Protein AF-G7VHJ6-F1 (afdb_monomer)

Radius of gyration: 18.66 Å; Cα contacts (8 Å, |Δi|>4): 181; chains: 1; bounding box: 40×36×51 Å

Structure (mmCIF, N/CA/C/O backbone):
data_AF-G7VHJ6-F1
#
_entry.id   AF-G7VHJ6-F1
#
loop_
_atom_site.group_PDB
_atom_site.id
_atom_site.type_symbol
_atom_site.label_atom_id
_atom_site.label_alt_id
_atom_site.label_comp_id
_atom_site.label_asym_id
_atom_site.label_entit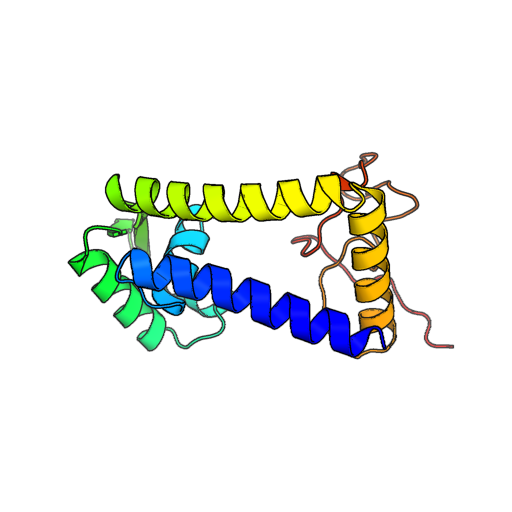y_id
_atom_site.label_seq_id
_atom_site.pdbx_PDB_ins_code
_atom_site.Cartn_x
_atom_site.Cartn_y
_atom_site.Cartn_z
_atom_site.occupancy
_atom_site.B_iso_or_equiv
_atom_site.auth_seq_id
_atom_site.auth_comp_id
_atom_site.auth_asym_id
_atom_site.auth_atom_id
_atom_site.pdbx_PDB_model_num
ATOM 1 N N . MET A 1 1 ? -2.378 -10.558 -23.821 1.00 88.81 1 MET A N 1
ATOM 2 C CA . MET A 1 1 ? -1.707 -9.233 -23.822 1.00 88.81 1 MET A CA 1
ATOM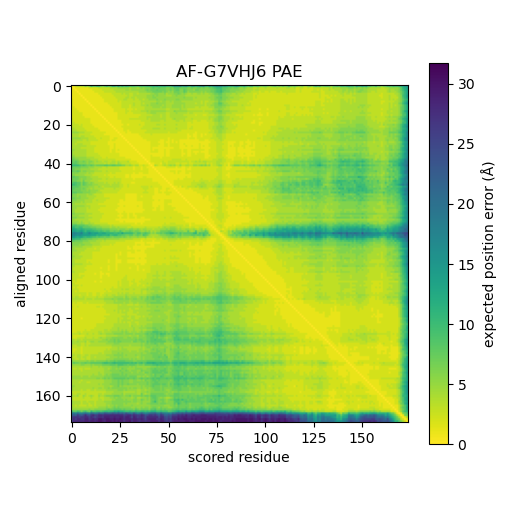 3 C C . MET A 1 1 ? -1.227 -8.910 -22.407 1.00 88.81 1 MET A C 1
ATOM 5 O O . MET A 1 1 ? -1.643 -9.590 -21.477 1.00 88.81 1 MET A O 1
ATOM 9 N N . ILE A 1 2 ? -0.365 -7.903 -22.202 1.00 94.31 2 ILE A N 1
ATOM 10 C CA . ILE A 1 2 ? 0.104 -7.552 -20.841 1.00 94.31 2 ILE A CA 1
ATOM 11 C C . ILE A 1 2 ? -1.032 -7.049 -19.931 1.00 94.31 2 ILE A C 1
ATOM 13 O O . ILE A 1 2 ? -1.004 -7.281 -18.727 1.00 94.31 2 ILE A O 1
ATOM 17 N N . SER A 1 3 ? -2.071 -6.440 -20.512 1.00 95.06 3 SER A N 1
ATOM 18 C CA . SER A 1 3 ? -3.288 -6.001 -19.817 1.00 95.06 3 SER A CA 1
ATOM 19 C C . SER A 1 3 ? -4.007 -7.134 -19.078 1.00 95.06 3 SER A C 1
ATOM 21 O O . SER A 1 3 ? -4.450 -6.931 -17.952 1.00 95.06 3 SER A O 1
ATOM 23 N N . ASP A 1 4 ? -4.073 -8.332 -19.665 1.00 97.31 4 ASP A N 1
ATOM 24 C CA . ASP A 1 4 ? -4.784 -9.479 -19.077 1.00 97.31 4 ASP A CA 1
ATOM 25 C C . ASP A 1 4 ? -4.047 -10.007 -17.838 1.00 97.31 4 ASP A C 1
ATOM 27 O O . ASP A 1 4 ? -4.657 -10.354 -16.827 1.00 97.31 4 ASP A O 1
ATOM 31 N N . ALA A 1 5 ? -2.710 -10.013 -17.894 1.00 96.00 5 ALA A N 1
ATOM 32 C CA . ALA A 1 5 ? -1.869 -10.374 -16.759 1.00 96.00 5 ALA A CA 1
ATOM 33 C C . ALA A 1 5 ? -2.001 -9.354 -15.617 1.00 96.00 5 ALA A C 1
ATOM 35 O O . ALA A 1 5 ? -2.105 -9.752 -14.457 1.00 96.00 5 ALA A O 1
ATOM 36 N N . LEU A 1 6 ? -2.047 -8.054 -15.933 1.00 96.06 6 LEU A N 1
ATOM 37 C CA . LEU A 1 6 ? -2.252 -6.995 -14.940 1.00 96.06 6 LEU A CA 1
ATOM 38 C C . LEU A 1 6 ? -3.632 -7.085 -14.277 1.00 96.06 6 LEU A C 1
ATOM 40 O O . LEU A 1 6 ? -3.709 -7.013 -13.051 1.00 96.06 6 LEU A O 1
ATOM 44 N N . ASP A 1 7 ? -4.706 -7.292 -15.049 1.00 96.44 7 ASP A N 1
ATOM 45 C CA . ASP A 1 7 ? -6.048 -7.503 -14.487 1.00 96.44 7 ASP A CA 1
ATOM 46 C C . ASP A 1 7 ? -6.067 -8.733 -13.571 1.00 96.44 7 ASP A C 1
ATOM 48 O O . ASP A 1 7 ? -6.534 -8.655 -12.429 1.00 96.44 7 ASP A O 1
ATOM 52 N N . ARG A 1 8 ? -5.480 -9.852 -14.018 1.00 97.38 8 ARG A N 1
ATOM 53 C CA . ARG A 1 8 ? -5.405 -11.074 -13.212 1.00 97.38 8 ARG A CA 1
ATOM 54 C C . ARG A 1 8 ? -4.631 -10.856 -11.914 1.00 97.38 8 ARG A C 1
ATOM 56 O O . ARG A 1 8 ? -5.126 -11.259 -10.862 1.00 97.38 8 ARG A O 1
ATOM 63 N N . LEU A 1 9 ? -3.466 -10.209 -11.962 1.00 96.12 9 LEU A N 1
ATOM 64 C CA . LEU A 1 9 ? -2.665 -9.896 -10.773 1.00 96.12 9 LEU A CA 1
ATOM 65 C C . LEU A 1 9 ? -3.421 -8.977 -9.813 1.00 96.12 9 LEU A C 1
ATOM 67 O O . LEU A 1 9 ? -3.480 -9.260 -8.619 1.00 96.12 9 LEU A O 1
ATOM 71 N N . ALA A 1 10 ? -4.065 -7.927 -10.325 1.00 94.06 10 ALA A N 1
ATOM 72 C CA . ALA A 1 10 ? -4.841 -7.003 -9.507 1.00 94.06 10 ALA A CA 1
ATOM 73 C C . ALA A 1 10 ? -6.021 -7.705 -8.813 1.00 94.06 10 ALA A C 1
ATOM 75 O O . ALA A 1 10 ? -6.281 -7.464 -7.633 1.00 94.06 10 ALA A O 1
ATOM 76 N N . ARG A 1 11 ? -6.722 -8.607 -9.514 1.00 96.62 11 ARG A N 1
ATOM 77 C CA . ARG A 1 11 ? -7.803 -9.419 -8.928 1.00 96.62 11 ARG A CA 1
ATOM 78 C C . ARG A 1 11 ? -7.291 -10.387 -7.872 1.00 96.62 11 ARG A C 1
ATOM 80 O O . ARG A 1 11 ? -7.907 -10.474 -6.815 1.00 96.62 11 ARG A O 1
ATOM 87 N N . VAL A 1 12 ? -6.192 -11.093 -8.140 1.00 96.94 12 VAL A N 1
ATOM 88 C CA . VAL A 1 12 ? -5.589 -12.026 -7.175 1.00 96.94 12 VAL A CA 1
ATOM 89 C C . VAL A 1 12 ? -5.150 -11.275 -5.923 1.00 96.94 12 VAL A C 1
ATOM 91 O O . VAL A 1 12 ? -5.515 -11.678 -4.824 1.00 96.94 12 VAL A O 1
ATOM 94 N N . TYR A 1 13 ? -4.454 -10.148 -6.078 1.00 94.69 13 TYR A N 1
ATOM 95 C CA . TYR A 1 13 ? -4.011 -9.328 -4.954 1.00 94.69 13 TYR A CA 1
ATOM 96 C C . TYR A 1 13 ? -5.189 -8.845 -4.095 1.00 94.69 13 TYR A C 1
ATOM 98 O O . TYR A 1 13 ? -5.208 -9.076 -2.885 1.00 94.69 13 TYR A O 1
ATOM 106 N N . ARG A 1 14 ? -6.226 -8.267 -4.722 1.00 93.31 14 ARG A N 1
ATOM 107 C CA . ARG A 1 14 ? -7.453 -7.856 -4.015 1.00 93.31 14 ARG A CA 1
ATOM 108 C C . ARG A 1 14 ? -8.147 -9.029 -3.328 1.00 93.31 14 ARG A C 1
ATOM 110 O O . ARG A 1 14 ? -8.563 -8.901 -2.183 1.00 93.31 14 ARG A O 1
ATOM 117 N N . TYR A 1 15 ? -8.249 -10.177 -3.998 1.00 95.44 15 TYR A N 1
ATOM 118 C CA . TYR A 1 15 ? -8.852 -11.379 -3.423 1.00 95.44 15 TYR A CA 1
ATOM 119 C C . TYR A 1 15 ? -8.100 -11.856 -2.177 1.00 95.44 15 TYR A C 1
ATOM 121 O O . TYR A 1 15 ? -8.738 -12.169 -1.175 1.00 95.44 15 TYR A O 1
ATOM 129 N N . LEU A 1 16 ? -6.765 -11.883 -2.207 1.00 95.69 16 LEU A N 1
ATOM 130 C CA . LEU A 1 16 ? -5.948 -12.289 -1.062 1.00 95.69 16 LEU A CA 1
ATOM 131 C C . LEU A 1 16 ? -6.149 -11.348 0.131 1.00 95.69 16 LEU A C 1
ATOM 133 O O . LEU A 1 16 ? -6.383 -11.820 1.245 1.00 95.69 16 LEU A O 1
ATOM 137 N N . LEU A 1 17 ? -6.135 -10.032 -0.104 1.00 93.00 17 LEU A N 1
ATOM 138 C CA . LEU A 1 17 ? -6.385 -9.041 0.945 1.00 93.00 17 LEU A CA 1
ATOM 139 C C . LEU A 1 17 ? -7.801 -9.140 1.510 1.00 93.00 17 LEU A C 1
ATOM 141 O O . LEU A 1 17 ? -7.969 -9.149 2.728 1.00 93.00 17 LEU A O 1
ATOM 145 N N . LEU A 1 18 ? -8.814 -9.271 0.651 1.00 94.31 18 LEU A N 1
ATOM 146 C CA . LEU A 1 18 ? -10.202 -9.413 1.082 1.00 94.31 18 LEU A CA 1
ATOM 147 C C . LEU A 1 18 ? -10.403 -10.700 1.882 1.00 94.31 18 LEU A C 1
ATOM 149 O O . LEU A 1 18 ? -10.980 -10.665 2.967 1.00 94.31 18 LEU A O 1
ATOM 153 N N . LYS A 1 19 ? -9.877 -11.828 1.394 1.00 96.31 19 LYS A N 1
ATOM 154 C CA . LYS A 1 19 ? -9.911 -13.110 2.106 1.00 96.31 19 LYS A CA 1
ATOM 155 C C . LYS A 1 19 ? -9.256 -12.978 3.480 1.00 96.31 19 LYS A C 1
ATOM 157 O O . LYS A 1 19 ? -9.820 -13.456 4.467 1.00 96.31 19 LYS A O 1
ATOM 162 N N . LYS A 1 20 ? -8.106 -12.298 3.566 1.00 95.94 20 LYS A N 1
ATOM 163 C CA . LYS A 1 20 ? -7.431 -12.054 4.844 1.00 95.94 20 LYS A CA 1
ATOM 164 C C . LYS A 1 20 ? -8.270 -11.169 5.763 1.00 95.94 20 LYS A C 1
ATOM 166 O O . LYS A 1 20 ? -8.488 -11.561 6.907 1.00 95.94 20 LYS A O 1
ATOM 171 N N . ALA A 1 21 ? -8.816 -10.060 5.261 1.00 95.50 21 ALA A N 1
ATOM 172 C CA . ALA A 1 21 ? -9.717 -9.186 6.013 1.00 95.50 21 ALA A CA 1
ATOM 173 C C . ALA A 1 21 ? -10.904 -9.975 6.584 1.00 95.50 21 ALA A C 1
ATOM 175 O O . ALA A 1 21 ? -11.120 -9.976 7.794 1.00 95.50 21 ALA A O 1
ATOM 176 N N . THR A 1 22 ? -11.616 -10.725 5.738 1.00 96.38 22 THR A N 1
ATOM 177 C CA . THR A 1 22 ? -12.784 -11.520 6.143 1.00 96.38 22 THR A CA 1
ATOM 178 C C . THR A 1 22 ? -12.422 -12.583 7.176 1.00 96.38 22 THR A C 1
ATOM 180 O O . THR A 1 22 ? -13.162 -12.753 8.141 1.00 96.38 22 THR A O 1
ATOM 183 N N . SER A 1 23 ? -11.268 -13.248 7.043 1.00 96.50 23 SER A N 1
ATOM 184 C CA . SER A 1 23 ? -10.805 -14.232 8.038 1.00 96.50 23 SER A CA 1
ATOM 185 C C . SER A 1 23 ? -10.573 -13.628 9.429 1.00 96.50 23 SER A C 1
ATOM 187 O O . SER A 1 23 ? -10.671 -14.325 10.431 1.00 96.50 23 SER A O 1
ATOM 189 N N . MET A 1 24 ? -10.316 -12.320 9.490 1.00 96.25 24 MET A N 1
ATOM 190 C CA . MET A 1 24 ? -10.143 -11.546 10.722 1.00 96.25 24 MET A CA 1
ATOM 191 C C . MET A 1 24 ? -11.446 -10.842 11.148 1.00 96.25 24 MET A C 1
ATOM 193 O O . MET A 1 24 ? -11.447 -10.012 12.058 1.00 96.25 24 MET A O 1
ATOM 197 N N . GLY A 1 25 ? -12.562 -11.119 10.464 1.00 96.69 25 GLY A N 1
ATOM 198 C CA . GLY A 1 25 ? -13.843 -10.447 10.665 1.00 96.69 25 GLY A CA 1
ATOM 199 C C . GLY A 1 25 ? -13.830 -8.967 10.272 1.00 96.69 25 GLY A C 1
ATOM 200 O O . GLY A 1 25 ? -14.635 -8.202 10.798 1.00 96.69 25 GLY A O 1
ATOM 201 N N . LEU A 1 26 ? -12.910 -8.531 9.413 1.00 97.56 26 LEU A N 1
ATOM 202 C CA . LEU A 1 26 ? -12.742 -7.142 8.983 1.00 97.56 26 LEU A CA 1
ATOM 203 C C . LEU A 1 26 ? -13.310 -6.904 7.585 1.00 97.56 26 LEU A C 1
ATOM 205 O O . LEU A 1 26 ? -13.338 -7.798 6.739 1.00 97.56 26 LEU A O 1
ATOM 209 N N . THR A 1 27 ? -13.715 -5.661 7.331 1.00 95.81 27 THR A N 1
ATOM 210 C CA . THR A 1 27 ? -13.930 -5.169 5.964 1.00 95.81 27 THR A CA 1
ATOM 211 C C . THR A 1 27 ? -12.598 -4.779 5.318 1.00 95.81 27 THR A C 1
ATOM 213 O O . THR A 1 27 ? -11.603 -4.556 6.010 1.00 95.81 27 THR A O 1
ATOM 216 N N . GLU A 1 28 ? -12.571 -4.646 3.990 1.00 93.12 28 GLU A N 1
ATOM 217 C CA . GLU A 1 28 ? -11.383 -4.170 3.263 1.00 93.12 28 GLU A CA 1
ATOM 218 C C . GLU A 1 28 ? -10.935 -2.781 3.747 1.00 93.12 28 GLU A C 1
ATOM 220 O O . GLU A 1 28 ? -9.758 -2.575 4.040 1.00 93.12 28 GLU A O 1
ATOM 225 N N . LEU A 1 29 ? -11.884 -1.857 3.938 1.00 95.31 29 LEU A N 1
ATOM 226 C CA . LEU A 1 29 ? -11.600 -0.523 4.473 1.00 95.31 29 LEU A CA 1
ATOM 227 C C . LEU A 1 29 ? -11.005 -0.584 5.888 1.00 95.31 29 LEU A C 1
ATOM 229 O O . LEU A 1 29 ? -10.048 0.125 6.187 1.00 95.31 29 LEU A O 1
ATOM 233 N N . GLN A 1 30 ? -11.549 -1.438 6.760 1.00 97.25 30 GLN A N 1
ATOM 234 C CA . GLN A 1 30 ? -11.025 -1.622 8.116 1.00 97.25 30 GLN A CA 1
ATOM 235 C C . GLN A 1 30 ? -9.593 -2.159 8.092 1.00 97.25 30 GLN A C 1
ATOM 237 O O . GLN A 1 30 ? -8.752 -1.650 8.829 1.00 97.25 30 GLN A O 1
ATOM 242 N N . LEU A 1 31 ? -9.307 -3.141 7.231 1.00 96.19 31 LEU A N 1
ATOM 243 C CA . LEU A 1 31 ? -7.962 -3.682 7.052 1.00 96.19 31 LEU A CA 1
ATOM 244 C C . LEU A 1 31 ? -6.985 -2.604 6.564 1.00 96.19 31 LEU A C 1
ATOM 246 O O . LEU A 1 31 ? -5.905 -2.450 7.131 1.00 96.19 31 LEU A O 1
ATOM 250 N N . SER A 1 32 ? -7.384 -1.837 5.547 1.00 95.06 32 SER A N 1
ATOM 251 C CA . SER A 1 32 ? -6.580 -0.753 4.978 1.00 95.06 32 SER A CA 1
ATOM 252 C C . SER A 1 32 ? -6.266 0.330 6.015 1.00 95.06 32 SER A C 1
ATOM 254 O O . SER A 1 32 ? -5.105 0.705 6.172 1.00 95.06 32 SER A O 1
ATOM 256 N N . ILE A 1 33 ? -7.258 0.767 6.800 1.00 96.75 33 ILE A N 1
ATOM 257 C CA . ILE A 1 33 ? -7.041 1.715 7.902 1.00 96.75 33 ILE A CA 1
ATOM 258 C C . ILE A 1 33 ? -6.034 1.155 8.912 1.00 96.75 33 ILE A C 1
ATOM 260 O O . ILE A 1 33 ? -5.111 1.863 9.302 1.00 96.75 33 ILE A O 1
ATOM 264 N N . LEU A 1 34 ? -6.171 -0.112 9.306 1.00 96.56 34 LEU A N 1
ATOM 265 C CA . LEU A 1 34 ? -5.272 -0.773 10.258 1.00 96.56 34 LEU A CA 1
ATOM 266 C C . LEU A 1 34 ? -3.809 -0.743 9.791 1.00 96.56 34 LEU A C 1
ATOM 268 O O . LEU A 1 34 ? -2.913 -0.417 10.572 1.00 96.56 34 LEU A O 1
ATOM 272 N N . LEU A 1 35 ? -3.577 -1.035 8.509 1.00 95.69 35 LEU A N 1
ATOM 273 C CA . LEU A 1 35 ? -2.250 -0.976 7.897 1.00 95.69 35 LEU A CA 1
ATOM 274 C C . LEU A 1 35 ? -1.697 0.453 7.870 1.00 95.69 35 LEU A C 1
ATOM 276 O O . LEU A 1 35 ? -0.550 0.662 8.257 1.00 95.69 35 LEU A O 1
ATOM 280 N N . HIS A 1 36 ? -2.504 1.446 7.493 1.00 95.88 36 HIS A N 1
ATOM 281 C CA . HIS A 1 36 ? -2.044 2.835 7.441 1.00 95.88 36 HIS A CA 1
ATOM 282 C C . HIS A 1 36 ? -1.803 3.441 8.829 1.00 95.88 36 HIS A C 1
ATOM 284 O O . HIS A 1 36 ? -0.854 4.207 9.005 1.00 95.88 36 HIS A O 1
ATOM 290 N N . VAL A 1 37 ? -2.566 3.058 9.857 1.00 96.44 37 VAL A N 1
ATOM 291 C CA . VAL A 1 37 ? -2.225 3.430 11.241 1.00 96.44 37 VAL A CA 1
ATOM 292 C C . VAL A 1 37 ? -0.846 2.868 11.611 1.00 96.44 37 VAL A C 1
ATOM 294 O O . VAL A 1 37 ? -0.035 3.585 12.197 1.00 96.44 37 VAL A O 1
ATOM 297 N N . ALA A 1 38 ? -0.527 1.634 11.199 1.00 95.69 38 ALA A N 1
ATOM 298 C CA . ALA A 1 38 ? 0.794 1.027 11.408 1.00 95.69 38 ALA A CA 1
ATOM 299 C C . ALA A 1 38 ? 1.937 1.741 10.660 1.00 95.69 38 ALA A C 1
ATOM 301 O O . ALA A 1 38 ? 3.097 1.611 11.045 1.00 95.69 38 ALA A O 1
ATOM 302 N N . GLU A 1 39 ? 1.617 2.470 9.590 1.00 92.56 39 GLU A N 1
ATOM 303 C CA . GLU A 1 39 ? 2.538 3.317 8.818 1.00 92.56 39 GLU A CA 1
ATOM 304 C C . GLU A 1 39 ? 2.641 4.749 9.382 1.00 92.56 39 GLU A C 1
ATOM 306 O O . GLU A 1 39 ? 3.370 5.582 8.844 1.00 92.56 39 GLU A O 1
ATOM 311 N N . GLY A 1 40 ? 1.921 5.059 10.468 1.00 91.44 40 GLY A N 1
ATOM 312 C CA . GLY A 1 40 ? 1.952 6.365 11.129 1.00 91.44 40 GLY A CA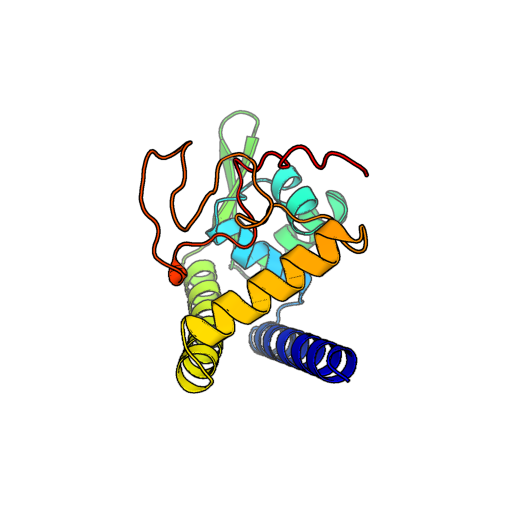 1
ATOM 313 C C . GLY A 1 40 ? 0.907 7.367 10.627 1.00 91.44 40 GLY A C 1
ATOM 314 O O . GLY A 1 40 ? 0.966 8.548 10.986 1.00 91.44 40 GLY A O 1
ATOM 315 N N . PHE A 1 41 ? -0.071 6.935 9.822 1.00 91.81 41 PHE A N 1
ATOM 316 C CA . PHE A 1 41 ? -1.269 7.727 9.527 1.00 91.81 41 PHE A CA 1
ATOM 317 C C . PHE A 1 41 ? -2.243 7.607 10.706 1.00 91.81 41 PHE A C 1
ATOM 319 O O . PHE A 1 41 ? -3.130 6.762 10.736 1.00 91.81 41 PHE A O 1
ATOM 326 N N . ASN A 1 42 ? -2.045 8.447 11.718 1.00 92.75 42 ASN A N 1
ATOM 327 C CA . ASN A 1 42 ? -2.693 8.324 13.025 1.00 92.75 42 ASN A CA 1
ATOM 328 C C . ASN A 1 42 ? -3.836 9.327 13.261 1.00 92.75 42 ASN A C 1
ATOM 330 O O . ASN A 1 42 ? -4.243 9.521 14.401 1.00 92.75 42 ASN A O 1
ATOM 334 N N . THR A 1 43 ? -4.370 9.974 12.222 1.00 95.62 43 THR A N 1
ATOM 335 C CA . THR A 1 43 ? -5.538 10.866 12.334 1.00 95.62 43 THR A CA 1
ATOM 336 C C . THR A 1 43 ? -6.577 10.537 11.271 1.00 95.62 43 THR A C 1
ATOM 338 O O . THR A 1 43 ? -6.236 10.063 10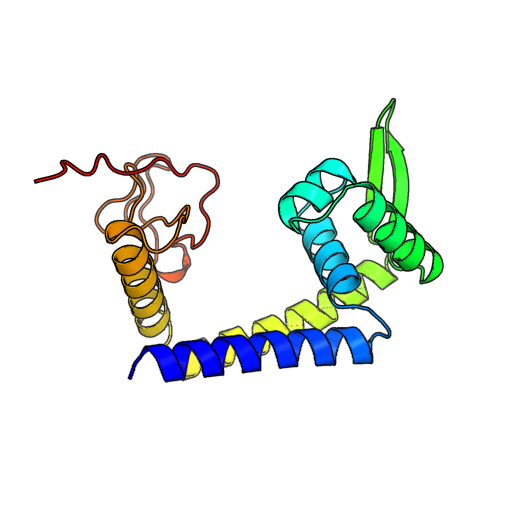.188 1.00 95.62 43 THR A O 1
ATOM 341 N N . VAL A 1 44 ? -7.853 10.825 11.555 1.00 95.19 44 VAL A N 1
ATOM 342 C CA . VAL A 1 44 ? -8.966 10.585 10.615 1.00 95.19 44 VAL A CA 1
ATOM 343 C C . VAL A 1 44 ? -8.736 11.291 9.278 1.00 95.19 44 VAL A C 1
ATOM 345 O O . VAL A 1 44 ? -8.930 10.678 8.235 1.00 95.19 44 VAL A O 1
ATOM 348 N N . GLY A 1 45 ? -8.276 12.547 9.297 1.00 93.88 45 GLY A N 1
ATOM 349 C CA . GLY A 1 45 ? -7.994 13.306 8.075 1.00 93.88 45 GLY A CA 1
ATOM 350 C C . GLY A 1 45 ? -6.917 12.649 7.210 1.00 93.88 45 GLY A C 1
ATOM 351 O O . GLY A 1 45 ? -7.150 12.384 6.035 1.00 93.88 45 GLY A O 1
ATOM 352 N N . ARG A 1 46 ? -5.777 12.284 7.812 1.00 94.00 46 ARG A N 1
ATOM 353 C CA . ARG A 1 46 ? -4.671 11.634 7.090 1.00 94.00 46 ARG A CA 1
ATOM 354 C C . ARG A 1 46 ? -5.049 10.250 6.562 1.00 94.00 46 ARG A C 1
ATOM 356 O O . ARG A 1 46 ? -4.609 9.861 5.485 1.00 94.00 46 ARG A O 1
ATOM 363 N N . LEU A 1 47 ? -5.861 9.506 7.311 1.00 95.38 47 LEU A N 1
ATOM 364 C CA . LEU A 1 47 ? -6.390 8.219 6.863 1.00 95.38 47 LEU A CA 1
ATOM 365 C C . LEU A 1 47 ? -7.356 8.390 5.688 1.00 95.38 47 LEU A C 1
ATOM 367 O O . LEU A 1 47 ? -7.236 7.659 4.714 1.00 95.38 47 LEU A O 1
ATOM 371 N N . ALA A 1 48 ? -8.265 9.365 5.752 1.00 95.19 48 ALA A N 1
ATOM 372 C CA . ALA A 1 48 ? -9.225 9.661 4.687 1.00 95.19 48 ALA A CA 1
ATOM 373 C C . ALA A 1 48 ? -8.531 10.003 3.365 1.00 95.19 48 ALA A C 1
ATOM 375 O O . ALA A 1 48 ? -8.882 9.442 2.328 1.00 95.19 48 ALA A O 1
ATOM 376 N N . GLU A 1 49 ? -7.493 10.839 3.418 1.00 90.56 49 GLU A N 1
ATOM 377 C CA . GLU A 1 49 ? -6.635 11.133 2.266 1.00 90.56 49 GLU A CA 1
ATOM 378 C C . GLU A 1 49 ? -5.958 9.870 1.727 1.00 90.56 49 GLU A C 1
ATOM 380 O O . GLU A 1 49 ? -5.944 9.639 0.519 1.00 90.56 49 GLU A O 1
ATOM 385 N N . ARG A 1 50 ? -5.416 9.026 2.614 1.00 88.81 50 ARG A N 1
ATOM 386 C CA . ARG A 1 50 ? -4.644 7.852 2.200 1.00 88.81 50 ARG A CA 1
ATOM 387 C C . ARG A 1 50 ? -5.504 6.748 1.588 1.00 88.81 50 ARG A C 1
ATOM 389 O O . ARG A 1 50 ? -5.064 6.121 0.629 1.00 88.81 50 ARG A O 1
ATOM 396 N N . VAL A 1 51 ? -6.702 6.520 2.122 1.00 90.50 51 VAL A N 1
ATOM 397 C CA . VAL A 1 51 ? -7.636 5.490 1.633 1.00 90.50 51 VAL A CA 1
ATOM 398 C C . VAL A 1 51 ? -8.647 6.019 0.612 1.00 90.50 51 VAL A C 1
ATOM 400 O O . VAL A 1 51 ? -9.481 5.254 0.138 1.00 90.50 51 VAL A O 1
ATOM 403 N N . ALA A 1 52 ? -8.573 7.310 0.269 1.00 90.56 52 ALA A N 1
ATOM 404 C CA . ALA A 1 52 ? -9.442 7.990 -0.691 1.00 90.56 52 ALA A CA 1
ATOM 405 C C . ALA A 1 52 ? -10.951 7.844 -0.395 1.00 90.56 52 ALA A C 1
ATOM 407 O O . ALA A 1 52 ? -11.763 7.654 -1.302 1.00 90.56 52 ALA A O 1
ATOM 408 N N . VAL A 1 53 ? -11.345 7.956 0.879 1.00 92.94 53 VAL A N 1
ATOM 409 C CA . VAL A 1 53 ? -12.761 7.978 1.302 1.00 92.94 53 VAL A CA 1
ATOM 410 C C . VAL A 1 53 ? -13.040 9.176 2.207 1.00 92.94 53 VAL A C 1
ATOM 412 O O . VAL A 1 53 ? -12.126 9.836 2.693 1.00 92.94 53 VAL A O 1
ATOM 415 N N . SER A 1 54 ? -14.317 9.471 2.456 1.00 95.56 54 SER A N 1
ATOM 416 C CA . SER A 1 54 ? -14.701 10.615 3.288 1.00 95.56 54 SER A CA 1
ATOM 417 C C . SER A 1 54 ? -14.283 10.448 4.761 1.00 95.56 54 SER A C 1
ATOM 419 O O . SER A 1 54 ? -14.260 9.336 5.295 1.00 95.56 54 SER A O 1
ATOM 421 N N . GLN A 1 55 ? -14.006 11.559 5.454 1.00 95.56 55 GLN A N 1
ATOM 422 C CA . GLN A 1 55 ? -13.687 11.534 6.890 1.00 95.56 55 GLN A CA 1
ATOM 423 C C . GLN A 1 55 ? -14.784 10.882 7.756 1.00 95.56 55 GLN A C 1
ATOM 425 O O . GLN A 1 55 ? -14.420 10.103 8.638 1.00 95.56 55 GLN A O 1
ATOM 430 N N . PRO A 1 56 ? -16.097 11.116 7.522 1.00 97.00 56 PRO A N 1
ATOM 431 C CA . PRO A 1 56 ? -17.151 10.381 8.225 1.00 97.00 56 PRO A CA 1
ATOM 432 C C . PRO A 1 56 ? -17.027 8.861 8.064 1.00 97.00 56 PRO A C 1
ATOM 434 O O . PRO A 1 56 ? -17.024 8.135 9.054 1.00 97.00 56 PRO A O 1
ATOM 437 N N . THR A 1 57 ? -16.800 8.384 6.836 1.00 96.69 57 THR A N 1
ATOM 438 C CA . THR A 1 57 ? -16.613 6.954 6.546 1.00 96.69 57 THR A CA 1
ATOM 439 C C . THR A 1 57 ? -15.409 6.369 7.292 1.00 96.69 57 THR A C 1
ATOM 441 O O . THR A 1 57 ? -15.498 5.277 7.857 1.00 96.69 57 THR A O 1
ATOM 444 N N . VAL A 1 58 ? -14.287 7.096 7.341 1.00 97.12 58 VAL A N 1
ATOM 445 C CA . VAL A 1 58 ? -13.117 6.683 8.133 1.00 97.12 58 VAL A CA 1
ATOM 446 C C . VAL A 1 58 ? -13.435 6.673 9.625 1.00 97.12 58 VAL A C 1
ATOM 448 O O . VAL A 1 58 ? -13.060 5.727 10.310 1.00 97.12 58 VAL A O 1
ATOM 451 N N . SER A 1 59 ? -14.132 7.687 10.138 1.00 96.44 59 SER A N 1
ATOM 452 C CA . SER A 1 59 ? -14.522 7.760 11.549 1.00 96.44 59 SER A CA 1
ATOM 453 C C . SER A 1 59 ? -15.378 6.556 11.961 1.00 96.44 59 SER A C 1
ATOM 455 O O . SER A 1 59 ? -15.113 5.944 12.997 1.00 96.44 59 SER A O 1
ATOM 457 N N . ASP A 1 60 ? -16.340 6.156 11.128 1.00 97.69 60 ASP A N 1
ATOM 458 C CA . ASP A 1 60 ? -17.184 4.978 11.363 1.00 97.69 60 ASP A CA 1
ATOM 459 C C . ASP A 1 60 ? -16.386 3.670 11.328 1.00 97.69 60 ASP A C 1
ATOM 461 O O . ASP A 1 60 ? -16.588 2.777 12.159 1.00 97.69 60 ASP A O 1
ATOM 465 N N . ALA A 1 61 ? -15.438 3.558 10.396 1.00 97.62 61 ALA A N 1
ATOM 466 C CA . ALA A 1 61 ? -14.553 2.404 10.314 1.00 97.62 61 ALA A CA 1
ATOM 467 C C . ALA A 1 61 ? -13.602 2.319 11.521 1.00 97.62 61 ALA A C 1
ATOM 469 O O . ALA A 1 61 ? -1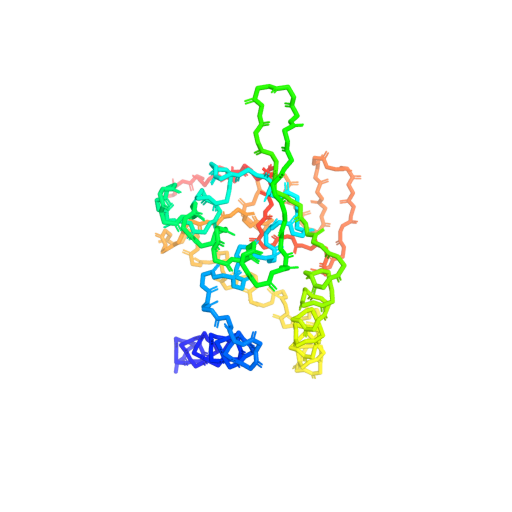3.424 1.234 12.075 1.00 97.62 61 ALA A O 1
ATOM 470 N N . VAL A 1 62 ? -13.055 3.448 11.984 1.00 97.88 62 VAL A N 1
ATOM 471 C CA . VAL A 1 62 ? -12.238 3.533 13.207 1.00 97.88 62 VAL A CA 1
ATOM 472 C C . VAL A 1 62 ? -13.065 3.147 14.430 1.00 97.88 62 VAL A C 1
ATOM 474 O O . VAL A 1 62 ? -12.621 2.316 15.214 1.00 97.88 62 VAL A O 1
ATOM 477 N N . LEU A 1 63 ? -14.293 3.652 14.559 1.00 97.94 63 LEU A N 1
ATOM 478 C CA . LEU A 1 63 ? -15.234 3.247 15.609 1.00 97.94 63 LEU A CA 1
ATOM 479 C C . LEU A 1 63 ? -15.486 1.732 15.608 1.00 97.94 63 LEU A C 1
ATOM 481 O O . LEU A 1 63 ? -15.541 1.103 16.664 1.00 97.94 63 LEU A O 1
ATOM 485 N N . ALA A 1 64 ? -15.646 1.125 14.431 1.00 97.94 64 ALA A N 1
ATOM 486 C CA . ALA A 1 64 ? -15.807 -0.320 14.314 1.00 97.94 64 ALA A CA 1
ATOM 487 C C . ALA A 1 64 ? -14.538 -1.086 14.723 1.00 97.94 64 ALA A C 1
ATOM 489 O O . ALA A 1 64 ? -14.647 -2.119 15.384 1.00 97.94 64 ALA A O 1
ATOM 490 N N . LEU A 1 65 ? -13.351 -0.582 14.374 1.00 98.38 65 LEU A N 1
ATOM 491 C CA . LEU A 1 65 ? -12.070 -1.144 14.809 1.00 98.38 65 LEU A CA 1
ATOM 492 C C . LEU A 1 65 ? -11.857 -1.013 16.323 1.00 98.38 65 LEU A C 1
ATOM 494 O O . LEU A 1 65 ? -11.335 -1.941 16.938 1.00 98.38 65 LEU A O 1
ATOM 498 N N . GLU A 1 66 ? -12.297 0.088 16.936 1.00 98.06 66 GLU A N 1
ATOM 499 C CA . GLU A 1 66 ? -12.275 0.269 18.393 1.00 98.06 66 GLU A CA 1
ATOM 500 C C . GLU A 1 66 ? -13.203 -0.725 19.089 1.00 98.06 66 GLU A C 1
ATOM 502 O O . GLU A 1 66 ? -12.791 -1.377 20.044 1.00 98.06 66 GLU A O 1
ATOM 507 N N . ARG A 1 67 ? -14.429 -0.921 18.578 1.00 98.00 67 ARG A N 1
ATOM 508 C CA . ARG A 1 67 ? -15.354 -1.949 19.099 1.00 98.00 67 ARG A CA 1
ATOM 509 C C . ARG A 1 67 ? -14.788 -3.365 18.990 1.00 98.00 67 ARG A C 1
ATOM 511 O O . ARG A 1 67 ? -15.123 -4.217 19.802 1.00 98.00 67 ARG A O 1
ATOM 518 N N . LYS A 1 68 ? -13.936 -3.614 17.993 1.00 97.88 68 LYS A N 1
ATOM 519 C CA . LYS A 1 68 ? -13.198 -4.875 17.817 1.00 97.88 68 LYS A CA 1
ATOM 520 C C . LYS A 1 68 ? -11.924 -4.953 18.669 1.00 97.88 68 LYS A C 1
ATOM 522 O O . LYS A 1 68 ? -11.229 -5.959 18.602 1.00 97.88 68 LYS A O 1
ATOM 527 N N . GLY A 1 69 ? -11.592 -3.906 19.425 1.00 98.19 69 GLY A N 1
ATOM 528 C CA . GLY A 1 69 ? -10.403 -3.850 20.274 1.00 98.19 69 GLY A CA 1
ATOM 529 C C . GLY A 1 69 ? -9.083 -3.737 19.512 1.00 98.19 69 GLY A C 1
ATOM 530 O O . GLY A 1 69 ? -8.037 -3.982 20.102 1.00 98.19 69 GLY A O 1
ATOM 531 N N . LEU A 1 70 ? -9.096 -3.383 18.222 1.00 98.56 70 LEU A N 1
ATOM 532 C CA . LEU A 1 70 ? -7.895 -3.356 17.370 1.00 98.56 70 LEU A CA 1
ATOM 533 C C . LEU A 1 70 ? -7.208 -1.989 17.340 1.00 98.56 70 LEU A C 1
ATOM 535 O O . LEU A 1 70 ? -6.007 -1.891 17.096 1.00 98.56 70 LEU A O 1
ATOM 539 N N . VAL A 1 71 ? -7.958 -0.924 17.599 1.00 98.44 71 VAL A N 1
ATOM 540 C CA . VAL A 1 71 ? -7.417 0.432 17.720 1.00 98.44 71 VAL A CA 1
ATOM 541 C C . VAL A 1 71 ? -7.995 1.113 18.954 1.00 98.44 71 VAL A C 1
ATOM 543 O O . VAL A 1 71 ? -8.985 0.651 19.521 1.00 98.44 71 VAL A O 1
ATOM 546 N N . ARG A 1 72 ? -7.377 2.216 19.365 1.00 97.56 72 ARG A N 1
ATOM 547 C CA . ARG A 1 72 ? -7.878 3.114 20.409 1.00 97.56 72 ARG A CA 1
ATOM 548 C C . ARG A 1 72 ? -7.635 4.564 20.015 1.00 97.56 72 ARG A C 1
ATOM 550 O O . ARG A 1 72 ? -6.607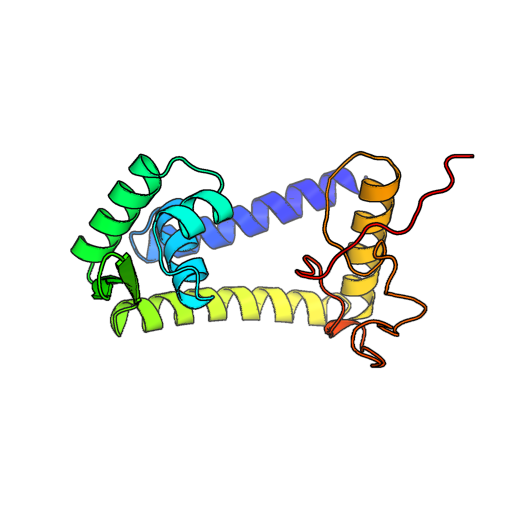 4.871 19.407 1.00 97.56 72 ARG A O 1
ATOM 557 N N . ARG A 1 73 ? -8.544 5.461 20.393 1.00 95.75 73 ARG A N 1
ATOM 558 C CA . ARG A 1 73 ? -8.346 6.907 20.263 1.00 95.75 73 ARG A CA 1
ATOM 559 C C . ARG A 1 73 ? -7.764 7.526 21.526 1.00 95.75 73 ARG A C 1
ATOM 561 O O . ARG A 1 73 ? -8.238 7.282 22.631 1.00 95.75 73 ARG A O 1
ATOM 568 N N . ILE A 1 74 ? -6.757 8.374 21.345 1.00 94.50 74 ILE A N 1
ATOM 569 C CA . ILE A 1 74 ? -6.081 9.107 22.418 1.00 94.50 74 ILE A CA 1
ATOM 570 C C . ILE A 1 74 ? -6.115 10.597 22.107 1.00 94.50 74 ILE A C 1
ATOM 572 O O . ILE A 1 74 ? -5.864 11.026 20.980 1.00 94.50 74 ILE A O 1
ATOM 576 N N . LYS A 1 75 ? -6.419 11.408 23.122 1.00 91.94 75 LYS A N 1
ATOM 577 C CA . LYS A 1 75 ? -6.316 12.863 23.011 1.00 91.94 75 LYS A CA 1
ATOM 578 C C . LYS A 1 75 ? -4.858 13.288 23.156 1.00 91.94 75 LYS A C 1
ATOM 580 O O . LYS A 1 75 ? -4.215 12.960 24.147 1.00 91.94 75 LYS A O 1
ATOM 585 N N . SER A 1 76 ? -4.374 14.068 22.198 1.00 88.38 76 SER A N 1
ATOM 586 C CA . SER A 1 76 ? -3.066 14.721 22.226 1.00 88.38 76 SER A CA 1
ATOM 587 C C . SER A 1 76 ? -3.266 16.217 21.997 1.00 88.38 76 SER A C 1
ATOM 589 O O . SER A 1 76 ? -3.324 16.698 20.861 1.00 88.38 76 SER A O 1
ATOM 591 N N . GLY A 1 77 ? -3.460 16.962 23.088 1.00 89.00 77 GLY A N 1
ATOM 592 C CA . GLY A 1 77 ? -3.872 18.365 23.030 1.00 89.00 77 GLY A CA 1
ATOM 593 C C . GLY A 1 77 ? -5.245 18.516 22.366 1.00 89.00 77 GLY A C 1
ATOM 594 O O . GLY A 1 77 ? -6.236 17.972 22.850 1.00 89.00 77 GLY A O 1
ATOM 595 N N . ARG A 1 78 ? -5.305 19.246 21.244 1.00 86.19 78 ARG A N 1
ATOM 596 C CA . ARG A 1 78 ? -6.531 19.405 20.433 1.00 86.19 78 ARG A CA 1
ATOM 597 C C . ARG A 1 78 ? -6.734 18.286 19.407 1.00 86.19 78 ARG A C 1
ATOM 599 O O . ARG A 1 78 ? -7.793 18.221 18.789 1.00 86.19 78 ARG A O 1
ATOM 606 N N . LEU A 1 79 ? -5.734 17.428 19.203 1.00 88.25 79 LEU A N 1
ATOM 607 C CA . LEU A 1 79 ? -5.793 16.345 18.227 1.00 88.25 79 LEU A CA 1
ATOM 608 C C . LEU A 1 79 ? -6.326 15.064 18.864 1.00 88.25 79 LEU A C 1
ATOM 610 O O . LEU A 1 79 ? -6.088 14.782 20.038 1.00 88.25 79 LEU A O 1
ATOM 614 N N . THR A 1 80 ? -7.016 14.267 18.054 1.00 92.56 80 THR A N 1
ATOM 615 C CA . THR A 1 80 ? -7.351 12.881 18.386 1.00 92.56 80 THR A CA 1
ATOM 616 C C . THR A 1 80 ? -6.487 11.973 17.529 1.00 92.56 80 THR A C 1
ATOM 618 O O . THR A 1 80 ? -6.609 11.981 16.303 1.00 92.56 80 THR A O 1
ATOM 621 N N . LEU A 1 81 ? -5.602 11.229 18.184 1.00 96.00 81 LEU A N 1
ATOM 622 C CA . LEU A 1 81 ? -4.739 10.243 17.556 1.00 96.00 81 LEU A CA 1
ATOM 623 C C . LEU A 1 81 ? -5.390 8.866 17.617 1.00 96.00 81 LEU A C 1
ATOM 625 O O . LEU A 1 81 ? -6.106 8.552 18.565 1.00 96.00 81 LEU A O 1
ATOM 629 N N . ILE A 1 82 ? -5.128 8.054 16.604 1.00 97.62 82 ILE A N 1
ATOM 630 C CA . ILE A 1 82 ? -5.537 6.657 16.511 1.00 97.62 82 ILE A CA 1
ATOM 631 C C . ILE A 1 82 ? -4.278 5.814 16.676 1.00 97.62 82 ILE A C 1
ATOM 633 O O . ILE A 1 82 ? -3.318 5.980 15.925 1.00 97.62 82 ILE A O 1
ATOM 637 N N . GLU A 1 83 ? -4.293 4.913 17.649 1.00 97.50 83 GLU A N 1
ATOM 638 C CA . GLU A 1 83 ? -3.202 3.978 17.911 1.00 97.50 83 GLU A CA 1
ATOM 639 C C . GLU A 1 83 ? -3.678 2.537 17.776 1.00 97.50 83 GLU A C 1
ATOM 641 O O . GLU A 1 83 ? -4.821 2.213 18.103 1.00 97.50 83 GLU A O 1
ATOM 646 N N . LEU A 1 84 ? -2.774 1.658 17.346 1.00 98.25 84 LEU A N 1
ATOM 647 C CA . LEU A 1 84 ? -2.999 0.219 17.398 1.00 98.25 84 LEU A CA 1
ATOM 648 C C . LEU A 1 84 ? -2.953 -0.264 18.848 1.00 98.25 84 LEU A C 1
ATOM 650 O O . LEU A 1 84 ? -2.078 0.125 19.624 1.00 98.25 84 LEU A O 1
ATOM 654 N N . THR A 1 85 ? -3.868 -1.155 19.206 1.00 98.56 85 THR A N 1
ATOM 655 C CA . THR A 1 85 ? -3.752 -1.944 20.439 1.00 98.56 85 THR A CA 1
ATOM 656 C C . THR A 1 85 ? -2.761 -3.098 20.228 1.00 98.56 85 THR A C 1
ATOM 658 O O . THR A 1 85 ? -2.355 -3.362 19.090 1.00 98.56 85 THR A O 1
ATOM 661 N N . PRO A 1 86 ? -2.387 -3.854 21.279 1.00 98.44 86 PRO A N 1
ATOM 662 C CA . PRO A 1 86 ? -1.625 -5.089 21.102 1.00 98.44 86 PRO A CA 1
ATOM 663 C C . PRO A 1 86 ? -2.283 -6.075 20.124 1.00 98.44 86 PRO A C 1
ATOM 665 O O . PRO A 1 86 ? -1.589 -6.689 19.315 1.00 98.44 86 PRO A O 1
ATOM 668 N N . ASP A 1 87 ? -3.612 -6.192 20.137 1.00 98.19 87 ASP A N 1
ATOM 669 C CA . ASP A 1 87 ? -4.335 -7.062 19.203 1.00 98.19 87 ASP A CA 1
ATOM 670 C C . ASP A 1 87 ? -4.397 -6.469 17.790 1.00 98.19 87 ASP A C 1
ATOM 672 O O . ASP A 1 87 ? -4.264 -7.203 16.810 1.00 98.19 87 ASP A O 1
ATOM 676 N N . GLY A 1 88 ? -4.464 -5.141 17.664 1.00 98.12 88 GLY A N 1
ATOM 677 C CA . GLY A 1 88 ? -4.253 -4.444 16.394 1.00 98.12 88 GLY A CA 1
ATOM 678 C C . GLY A 1 88 ? -2.880 -4.719 15.786 1.00 98.12 88 GLY A C 1
ATOM 679 O O . GLY A 1 88 ? -2.774 -5.027 14.603 1.00 98.12 88 GLY A O 1
ATOM 680 N N . LEU A 1 89 ? -1.818 -4.673 16.592 1.00 98.06 89 LEU A N 1
ATOM 681 C CA . LEU A 1 89 ? -0.460 -4.987 16.140 1.00 98.06 89 LEU A CA 1
ATOM 682 C C . LEU A 1 89 ? -0.333 -6.445 15.683 1.00 98.06 89 LEU A C 1
ATOM 684 O O . LEU A 1 89 ? 0.278 -6.702 14.643 1.00 98.06 89 LEU A O 1
ATOM 688 N N . LYS A 1 90 ? -0.944 -7.395 16.405 1.00 97.81 90 LYS A N 1
ATOM 689 C CA . LYS A 1 90 ? -1.009 -8.802 15.971 1.00 97.81 90 LYS A CA 1
ATOM 690 C C . LYS A 1 90 ? -1.725 -8.928 14.628 1.00 97.81 90 LYS A C 1
ATOM 692 O O . LYS A 1 90 ? -1.194 -9.576 13.729 1.00 97.81 90 LYS A O 1
ATOM 697 N N . ALA A 1 91 ? -2.873 -8.265 14.478 1.00 97.38 91 ALA A N 1
ATOM 698 C CA . ALA A 1 91 ? -3.644 -8.227 13.241 1.00 97.38 91 ALA A CA 1
ATOM 699 C C . ALA A 1 91 ? -2.807 -7.701 12.061 1.00 97.38 91 ALA A C 1
ATOM 701 O O . ALA A 1 91 ? -2.722 -8.367 11.029 1.00 97.38 91 ALA A O 1
ATOM 702 N N . VAL A 1 92 ? -2.108 -6.571 12.225 1.00 97.62 92 VAL A N 1
ATOM 703 C CA . VAL A 1 92 ? -1.159 -6.056 11.217 1.00 97.62 92 VAL A CA 1
ATOM 704 C C . VAL A 1 92 ? -0.078 -7.083 10.899 1.0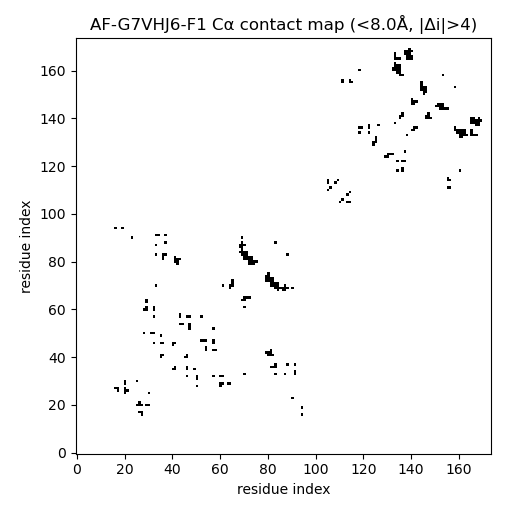0 97.62 92 VAL A C 1
ATOM 706 O O . VAL A 1 92 ? 0.239 -7.296 9.731 1.00 97.62 92 VAL A O 1
ATOM 709 N N . GLY A 1 93 ? 0.483 -7.730 11.922 1.00 97.62 93 GLY A N 1
ATOM 710 C CA . GLY A 1 93 ? 1.500 -8.764 11.758 1.00 97.62 93 GLY A CA 1
ATOM 711 C C . GLY A 1 93 ? 1.029 -9.919 10.876 1.00 97.62 93 GLY A C 1
ATOM 712 O O . GLY A 1 93 ? 1.783 -10.383 10.024 1.00 97.62 93 GLY A O 1
ATOM 713 N N . GLU A 1 94 ? -0.224 -10.353 11.011 1.00 96.50 94 GLU A N 1
ATOM 714 C CA . GLU A 1 94 ? -0.762 -11.415 10.159 1.00 96.50 94 GLU A CA 1
ATOM 715 C C . GLU A 1 94 ? -0.895 -11.007 8.694 1.00 96.50 94 GLU A C 1
ATOM 717 O O . GLU A 1 94 ? -0.678 -11.822 7.799 1.00 96.50 94 GLU A O 1
ATOM 722 N N . VAL A 1 95 ? -1.275 -9.757 8.445 1.00 96.31 95 VAL A N 1
ATOM 723 C CA . VAL A 1 95 ? -1.393 -9.227 7.083 1.00 96.31 95 VAL A CA 1
ATOM 724 C C . VAL A 1 95 ? -0.011 -9.051 6.473 1.00 96.31 95 VAL A C 1
ATOM 726 O O . VAL A 1 95 ? 0.201 -9.422 5.325 1.00 96.31 95 VAL A O 1
ATOM 729 N N . ARG A 1 96 ? 0.959 -8.561 7.253 1.00 95.81 96 ARG A N 1
ATOM 730 C CA . ARG A 1 96 ? 2.357 -8.455 6.821 1.00 95.81 96 ARG A CA 1
ATOM 731 C C . ARG A 1 96 ? 2.963 -9.811 6.469 1.00 95.81 96 ARG A C 1
ATOM 733 O O . ARG A 1 96 ? 3.742 -9.861 5.530 1.00 95.81 96 ARG A O 1
ATOM 740 N N . ARG A 1 97 ? 2.583 -10.899 7.152 1.00 96.69 97 ARG A N 1
ATOM 741 C CA . ARG A 1 97 ? 2.994 -12.261 6.760 1.00 96.69 97 ARG A CA 1
ATOM 742 C C . ARG A 1 97 ? 2.473 -12.644 5.375 1.00 96.69 97 ARG A C 1
ATOM 744 O O . ARG A 1 97 ? 3.259 -13.079 4.550 1.00 96.69 97 ARG A O 1
ATOM 751 N N . LEU A 1 98 ? 1.194 -12.393 5.090 1.00 96.00 98 LEU A N 1
ATOM 752 C CA . LEU A 1 98 ? 0.643 -12.605 3.745 1.00 96.00 98 LEU A CA 1
ATOM 753 C C . LEU A 1 98 ? 1.372 -11.758 2.688 1.00 96.00 98 LEU A C 1
ATOM 755 O O . LEU A 1 98 ? 1.662 -12.244 1.602 1.00 96.00 98 LEU A O 1
ATOM 759 N N . LEU A 1 99 ? 1.662 -10.489 2.992 1.00 94.88 99 LEU A N 1
ATOM 760 C CA . LEU A 1 99 ? 2.416 -9.629 2.076 1.00 94.88 99 LEU A CA 1
ATOM 761 C C . LEU A 1 99 ? 3.839 -10.158 1.847 1.00 94.88 99 LEU A C 1
ATOM 763 O O . LEU A 1 99 ? 4.296 -10.158 0.711 1.00 94.88 99 LEU A O 1
ATOM 767 N N . ALA A 1 100 ? 4.493 -10.680 2.887 1.00 96.25 100 ALA A N 1
ATOM 768 C CA . ALA A 1 100 ? 5.800 -11.315 2.764 1.00 96.25 100 ALA A CA 1
ATOM 769 C C . ALA A 1 100 ? 5.754 -12.572 1.879 1.00 96.25 100 ALA A C 1
ATOM 771 O O . ALA A 1 100 ? 6.625 -12.735 1.035 1.00 96.25 100 ALA A O 1
ATOM 772 N N . GLU A 1 101 ? 4.716 -13.411 1.983 1.00 97.25 101 GLU A N 1
ATOM 773 C CA . GLU A 1 101 ? 4.529 -14.560 1.077 1.00 97.25 101 GLU A CA 1
ATOM 774 C C . GLU A 1 101 ? 4.377 -14.117 -0.392 1.00 97.25 101 GLU A C 1
ATOM 776 O O . GLU A 1 101 ? 4.901 -14.753 -1.308 1.00 97.25 101 GLU A O 1
ATOM 781 N N . ILE A 1 102 ? 3.683 -12.998 -0.635 1.00 95.88 102 ILE A N 1
ATOM 782 C CA . ILE A 1 102 ? 3.563 -12.404 -1.976 1.00 95.88 102 ILE A CA 1
ATOM 783 C C . ILE A 1 102 ? 4.926 -11.888 -2.461 1.00 95.88 102 ILE A C 1
ATOM 785 O O . ILE A 1 102 ? 5.287 -12.108 -3.621 1.00 95.88 102 ILE A O 1
ATOM 789 N N . ASP A 1 103 ? 5.689 -11.228 -1.589 1.00 94.69 103 ASP A N 1
ATOM 790 C CA . ASP A 1 103 ? 7.034 -10.745 -1.903 1.00 94.69 103 ASP A CA 1
ATOM 791 C C . ASP A 1 103 ? 7.989 -11.912 -2.213 1.00 94.69 103 ASP A C 1
ATOM 793 O O . ASP A 1 103 ? 8.717 -11.857 -3.205 1.00 94.69 103 ASP A O 1
ATOM 797 N N . GLU A 1 104 ? 7.940 -13.002 -1.443 1.00 96.56 104 GLU A N 1
ATOM 798 C CA . GLU A 1 104 ? 8.703 -14.234 -1.683 1.00 96.56 104 GLU A CA 1
ATOM 799 C C . GLU A 1 104 ? 8.352 -14.872 -3.031 1.00 96.56 104 GLU A C 1
ATOM 801 O O . GLU A 1 104 ? 9.250 -15.244 -3.794 1.00 96.56 104 GLU A O 1
ATOM 806 N N . ALA A 1 105 ? 7.064 -14.932 -3.384 1.00 96.75 105 ALA A N 1
ATOM 807 C CA . ALA A 1 105 ? 6.633 -15.393 -4.701 1.00 96.75 105 ALA A CA 1
ATOM 808 C C . ALA A 1 105 ? 7.194 -14.502 -5.826 1.00 96.75 105 ALA A C 1
ATOM 810 O O . ALA A 1 105 ? 7.629 -15.006 -6.864 1.00 96.75 105 ALA A O 1
ATOM 811 N N . GLY A 1 106 ? 7.241 -13.184 -5.615 1.00 95.31 106 GLY A N 1
ATOM 812 C CA . GLY A 1 106 ? 7.882 -12.238 -6.530 1.00 95.31 106 GLY A CA 1
ATOM 813 C C . GLY A 1 106 ? 9.390 -12.467 -6.662 1.00 95.31 106 GLY A C 1
ATOM 814 O O . GLY A 1 106 ? 9.931 -12.414 -7.772 1.00 95.31 106 GLY A O 1
ATOM 815 N N . VAL A 1 107 ? 10.070 -12.777 -5.553 1.00 95.25 107 VAL A N 1
ATOM 816 C CA . VAL A 1 107 ? 11.493 -13.136 -5.559 1.00 95.25 107 VAL A CA 1
ATOM 817 C C . VAL A 1 107 ? 11.723 -14.399 -6.381 1.00 95.25 107 VAL A C 1
ATOM 819 O O . VAL A 1 107 ? 12.545 -14.372 -7.298 1.00 95.25 107 VAL A O 1
ATOM 822 N N . ALA A 1 108 ? 10.956 -15.458 -6.127 1.00 97.12 108 ALA A N 1
ATOM 823 C CA . ALA A 1 108 ? 11.054 -16.720 -6.856 1.00 97.12 108 ALA A CA 1
ATOM 824 C C . ALA A 1 108 ? 10.751 -16.569 -8.358 1.00 97.12 108 ALA A C 1
ATOM 826 O O . ALA A 1 108 ? 11.396 -17.207 -9.187 1.00 97.12 108 ALA A O 1
ATOM 827 N N . ALA A 1 109 ? 9.799 -15.706 -8.723 1.00 96.56 109 ALA A N 1
ATOM 828 C CA . ALA A 1 109 ? 9.404 -15.494 -10.115 1.00 96.56 109 ALA A CA 1
ATOM 829 C C . ALA A 1 109 ? 10.436 -14.710 -10.946 1.00 96.56 109 ALA A C 1
ATOM 831 O O . ALA A 1 109 ? 10.458 -14.830 -12.170 1.00 96.56 109 ALA A O 1
ATOM 832 N N . GLY A 1 110 ? 11.274 -13.884 -10.316 1.00 94.94 110 GLY A N 1
ATOM 833 C CA . GLY A 1 110 ? 12.266 -13.090 -11.050 1.00 94.94 110 GLY A CA 1
ATOM 834 C C . GLY A 1 110 ? 12.982 -12.001 -10.256 1.00 94.94 110 GLY A C 1
ATOM 835 O O . GLY A 1 110 ? 13.709 -11.196 -10.851 1.00 94.94 110 GLY A O 1
ATOM 836 N N . GLY A 1 111 ? 12.792 -11.942 -8.936 1.00 94.94 111 GLY A N 1
ATOM 837 C CA . GLY A 1 111 ? 13.616 -11.129 -8.049 1.00 94.94 111 GLY A CA 1
ATOM 838 C C . GLY A 1 111 ? 13.623 -9.633 -8.385 1.00 94.94 111 GLY A C 1
ATOM 839 O O . GLY A 1 111 ? 12.627 -9.073 -8.862 1.00 94.94 111 GLY A O 1
ATOM 840 N N . PRO A 1 112 ? 14.768 -8.959 -8.169 1.00 93.94 112 PRO A N 1
ATOM 841 C CA . PRO A 1 112 ? 14.935 -7.552 -8.522 1.00 93.94 112 PRO A CA 1
ATOM 842 C C . PRO A 1 112 ? 14.682 -7.256 -10.009 1.00 93.94 112 PRO A C 1
ATOM 844 O O . PRO A 1 112 ? 14.194 -6.177 -10.341 1.00 93.94 112 PRO A O 1
ATOM 847 N N . GLY A 1 113 ? 14.959 -8.207 -10.909 1.00 95.31 113 GLY A N 1
ATOM 848 C CA . GLY A 1 113 ? 14.724 -8.046 -12.347 1.00 95.31 113 GLY A CA 1
ATOM 849 C C . GLY A 1 113 ? 13.241 -7.874 -12.680 1.00 95.31 113 GLY A C 1
ATOM 850 O O . GLY A 1 113 ? 12.874 -6.928 -13.383 1.00 95.31 113 GLY A O 1
ATOM 851 N N . LEU A 1 114 ? 12.382 -8.727 -12.111 1.00 95.62 114 LEU A N 1
ATOM 852 C CA . LEU A 1 114 ? 10.927 -8.610 -12.247 1.00 95.62 114 LEU A CA 1
ATOM 853 C C . LEU A 1 114 ? 10.424 -7.280 -11.678 1.00 95.62 114 LEU A C 1
ATOM 855 O O . LEU A 1 114 ? 9.673 -6.568 -12.347 1.00 95.62 114 LEU A O 1
ATOM 859 N N . ARG A 1 115 ? 10.887 -6.901 -10.479 1.00 94.62 115 ARG A N 1
ATOM 860 C CA . ARG A 1 115 ? 10.540 -5.610 -9.867 1.00 94.62 115 ARG A CA 1
ATOM 861 C C . ARG A 1 115 ? 10.886 -4.447 -10.796 1.00 94.62 115 ARG A C 1
ATOM 863 O O . ARG A 1 115 ? 10.038 -3.594 -11.044 1.00 94.62 115 ARG A O 1
ATOM 870 N N . LEU A 1 116 ? 12.103 -4.412 -11.337 1.00 95.88 116 LEU A N 1
ATOM 871 C CA . LEU A 1 116 ? 12.528 -3.347 -12.244 1.00 95.88 116 LEU A CA 1
ATOM 872 C C . LEU A 1 116 ? 11.690 -3.312 -13.528 1.00 95.88 116 LEU A C 1
ATOM 874 O O . LEU A 1 116 ? 11.341 -2.226 -13.992 1.00 95.88 116 LEU A O 1
ATOM 878 N N . ALA A 1 117 ? 11.343 -4.472 -14.093 1.00 96.31 117 ALA A N 1
ATOM 879 C CA . ALA A 1 117 ? 10.489 -4.557 -15.275 1.00 96.31 117 ALA A CA 1
ATOM 880 C C . ALA A 1 117 ? 9.090 -3.974 -15.013 1.00 96.31 117 ALA A C 1
ATOM 882 O O . ALA A 1 117 ? 8.605 -3.163 -15.804 1.00 96.31 117 ALA A O 1
ATOM 883 N N . LEU A 1 118 ? 8.478 -4.308 -13.871 1.00 95.75 118 LEU A N 1
ATOM 884 C CA . LEU A 1 118 ? 7.190 -3.747 -13.455 1.00 95.75 118 LEU A CA 1
ATOM 885 C C . LEU A 1 118 ? 7.273 -2.233 -13.228 1.00 95.75 118 LEU A C 1
ATOM 887 O O . LEU A 1 118 ? 6.407 -1.495 -13.693 1.00 95.75 118 LEU A O 1
ATOM 891 N N . LEU A 1 119 ? 8.335 -1.740 -12.583 1.00 95.81 119 LEU A N 1
ATOM 892 C CA . LEU A 1 119 ? 8.521 -0.299 -12.389 1.00 95.81 119 LEU A CA 1
ATOM 893 C C . LEU A 1 119 ? 8.698 0.441 -13.717 1.00 95.81 119 LEU A C 1
ATOM 895 O O . LEU A 1 119 ? 8.137 1.519 -13.892 1.00 95.81 119 LEU A O 1
ATOM 899 N N . ARG A 1 120 ? 9.435 -0.132 -14.674 1.00 96.75 120 ARG A N 1
ATOM 900 C CA . ARG A 1 120 ? 9.560 0.437 -16.024 1.00 96.75 120 ARG A CA 1
ATOM 901 C C . ARG A 1 120 ? 8.215 0.486 -16.740 1.00 96.75 120 ARG A C 1
ATOM 903 O O . ARG A 1 120 ? 7.916 1.494 -17.369 1.00 96.75 120 ARG A O 1
ATOM 910 N N . LEU A 1 121 ? 7.388 -0.549 -16.602 1.00 96.62 121 LEU A N 1
ATOM 911 C CA . LEU A 1 121 ? 6.037 -0.552 -17.161 1.00 96.62 121 LEU A CA 1
ATOM 912 C C . LEU A 1 121 ? 5.179 0.582 -16.578 1.00 96.62 121 LEU A C 1
ATOM 914 O O . LEU A 1 121 ? 4.557 1.319 -17.339 1.00 96.62 121 LEU A O 1
ATOM 918 N N . ILE A 1 122 ? 5.200 0.773 -15.254 1.00 95.56 122 ILE A N 1
ATOM 919 C CA . ILE A 1 122 ? 4.507 1.888 -14.581 1.00 95.56 122 ILE A CA 1
ATOM 920 C C . ILE A 1 122 ? 5.047 3.237 -15.082 1.00 95.56 122 ILE A C 1
ATOM 922 O O . ILE A 1 122 ? 4.267 4.138 -15.384 1.00 95.56 122 ILE A O 1
ATOM 926 N N . ALA A 1 123 ? 6.369 3.373 -15.229 1.00 96.19 123 ALA A N 1
ATOM 927 C CA . ALA A 1 123 ? 6.991 4.589 -15.750 1.00 96.19 123 ALA A CA 1
ATOM 928 C C . ALA A 1 123 ? 6.521 4.916 -17.177 1.00 96.19 123 ALA A C 1
ATOM 930 O O . ALA A 1 123 ? 6.229 6.073 -17.470 1.00 96.19 123 ALA A O 1
ATOM 931 N N . GLU A 1 124 ? 6.411 3.920 -18.060 1.00 96.38 124 GLU A N 1
ATOM 932 C CA . GLU A 1 124 ? 5.911 4.127 -19.424 1.00 96.38 124 GLU A CA 1
ATOM 933 C C . GLU A 1 124 ? 4.423 4.483 -19.462 1.00 96.38 124 GLU A C 1
ATOM 935 O O . GLU A 1 124 ? 4.018 5.344 -20.244 1.00 96.38 124 GLU A O 1
ATOM 940 N N . MET A 1 125 ? 3.606 3.887 -18.590 1.00 95.12 125 MET A N 1
ATOM 941 C CA . MET A 1 125 ? 2.201 4.285 -18.443 1.00 95.12 125 MET A CA 1
ATOM 942 C C . MET A 1 125 ? 2.080 5.742 -17.982 1.00 95.12 125 MET A C 1
ATOM 944 O O . MET A 1 125 ? 1.288 6.500 -18.541 1.00 95.12 125 MET A O 1
ATOM 948 N N . GLN A 1 126 ? 2.903 6.153 -17.015 1.00 94.62 126 GL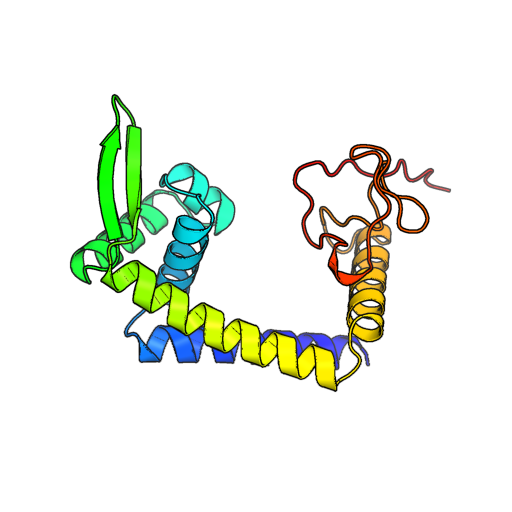N A N 1
ATOM 949 C CA . GLN A 1 126 ? 2.937 7.528 -16.524 1.00 94.62 126 GLN A CA 1
ATOM 950 C C . GLN A 1 126 ? 3.382 8.521 -17.608 1.00 94.62 126 GLN A C 1
ATOM 952 O O . GLN A 1 126 ? 2.733 9.546 -17.793 1.00 94.62 126 GLN A O 1
ATOM 957 N N . LYS A 1 127 ? 4.452 8.227 -18.361 1.00 94.25 127 LYS A N 1
ATOM 958 C CA . LYS A 1 127 ? 4.928 9.093 -19.462 1.00 94.25 127 LYS A CA 1
ATOM 959 C C . LYS A 1 127 ? 3.880 9.291 -20.557 1.00 94.25 127 LYS A C 1
ATOM 961 O O . LYS A 1 127 ? 3.847 10.341 -21.187 1.00 94.25 127 LYS A O 1
ATOM 966 N N . ARG A 1 128 ? 3.025 8.289 -20.775 1.00 95.38 128 ARG A N 1
ATOM 967 C CA . ARG A 1 128 ? 1.892 8.343 -21.713 1.00 95.38 128 ARG A CA 1
ATOM 968 C C . ARG A 1 128 ? 0.656 9.043 -21.137 1.00 95.38 128 ARG A C 1
ATOM 970 O O . ARG A 1 128 ? -0.359 9.102 -21.819 1.00 95.38 128 ARG A O 1
ATOM 977 N N . GLY A 1 129 ? 0.717 9.533 -19.898 1.00 93.75 129 GLY A N 1
ATOM 978 C CA . GLY A 1 129 ? -0.398 10.207 -19.232 1.00 93.75 129 GLY A CA 1
ATOM 979 C C . GLY A 1 129 ? -1.537 9.276 -18.810 1.00 93.75 129 GLY A C 1
ATOM 980 O O . GLY A 1 129 ? -2.635 9.752 -18.548 1.00 93.75 129 GLY A O 1
ATOM 981 N N . LEU A 1 130 ? -1.311 7.957 -18.750 1.00 93.25 130 LEU A N 1
ATOM 982 C CA . LEU A 1 130 ? -2.356 6.995 -18.375 1.00 93.25 130 LEU A CA 1
ATOM 983 C C . LEU A 1 130 ? -2.614 6.961 -16.865 1.00 93.25 130 LEU A C 1
ATOM 985 O O . LEU A 1 130 ? -3.698 6.573 -16.438 1.00 93.25 130 LEU A O 1
ATOM 989 N N . ILE A 1 131 ? -1.607 7.313 -16.064 1.00 90.88 131 ILE A N 1
ATOM 990 C CA . ILE A 1 131 ? -1.660 7.320 -14.601 1.00 90.88 131 ILE A CA 1
ATOM 991 C C . ILE A 1 131 ? -0.831 8.476 -14.043 1.00 90.88 131 ILE A C 1
ATOM 993 O O . ILE A 1 131 ? 0.170 8.882 -14.638 1.00 90.88 131 ILE A O 1
ATOM 997 N N . GLU A 1 132 ? -1.187 8.927 -12.846 1.00 89.19 132 GLU A N 1
ATOM 998 C CA . GLU A 1 132 ? -0.313 9.735 -12.001 1.00 89.19 132 GLU A CA 1
ATOM 999 C C . GLU A 1 132 ? 0.412 8.823 -11.004 1.00 89.19 132 GLU A C 1
ATOM 1001 O O . GLU A 1 132 ? -0.202 7.977 -10.356 1.00 89.19 132 GLU A O 1
ATOM 1006 N N . ALA A 1 133 ? 1.733 8.971 -10.883 1.00 89.31 133 ALA A N 1
ATOM 1007 C CA . ALA A 1 133 ? 2.536 8.193 -9.945 1.00 89.31 133 ALA A CA 1
ATOM 1008 C C . ALA A 1 133 ? 3.730 9.006 -9.433 1.00 89.31 133 ALA A C 1
ATOM 1010 O O . ALA A 1 133 ? 4.329 9.800 -10.157 1.00 89.31 133 ALA A O 1
ATOM 1011 N N . ARG A 1 134 ? 4.133 8.768 -8.184 1.00 93.62 134 ARG A N 1
ATOM 1012 C CA . ARG A 1 134 ? 5.320 9.386 -7.572 1.00 93.62 134 ARG A CA 1
ATOM 1013 C C . ARG A 1 134 ? 6.551 8.481 -7.687 1.00 93.62 134 ARG A C 1
ATOM 1015 O O . ARG A 1 134 ? 7.271 8.252 -6.719 1.00 93.62 134 ARG A O 1
ATOM 1022 N N . LEU A 1 135 ? 6.763 7.900 -8.863 1.00 95.19 135 LEU A N 1
ATOM 1023 C CA . LEU A 1 135 ? 7.732 6.828 -9.091 1.00 95.19 135 LEU A CA 1
ATOM 1024 C C . LEU A 1 135 ? 9.173 7.360 -9.208 1.00 95.19 135 LEU A C 1
ATOM 1026 O O . LEU A 1 135 ? 9.425 8.339 -9.909 1.00 95.19 135 LEU A O 1
ATOM 1030 N N . CYS A 1 136 ? 10.157 6.682 -8.600 1.00 96.19 136 CYS A N 1
ATOM 1031 C CA . CYS A 1 136 ? 11.572 7.071 -8.731 1.00 96.19 136 CYS A CA 1
ATOM 1032 C C . CYS A 1 136 ? 12.033 7.191 -10.194 1.00 96.19 136 CYS A C 1
ATOM 1034 O O . CYS A 1 136 ? 12.712 8.151 -10.532 1.00 96.19 136 CYS A O 1
ATOM 1036 N N . LEU A 1 137 ? 11.628 6.275 -11.078 1.00 95.94 137 LEU A N 1
ATOM 1037 C CA . LEU A 1 137 ? 12.065 6.250 -12.483 1.00 95.94 137 LEU A CA 1
ATOM 1038 C C . LEU A 1 137 ? 11.589 7.449 -13.323 1.00 95.94 137 LEU A C 1
ATOM 1040 O O . LEU A 1 137 ? 12.099 7.654 -14.422 1.00 95.94 137 LEU A O 1
ATOM 1044 N N . THR A 1 138 ? 10.626 8.228 -12.832 1.00 96.06 138 THR A N 1
ATOM 1045 C CA . THR A 1 138 ? 10.122 9.454 -13.476 1.00 96.06 138 THR A CA 1
ATOM 1046 C C . THR A 1 138 ? 10.412 10.703 -12.635 1.00 96.06 138 THR A C 1
ATOM 1048 O O . THR A 1 138 ? 9.901 11.789 -12.916 1.00 96.06 138 THR A O 1
ATOM 1051 N N . CYS A 1 139 ? 11.230 10.564 -11.587 1.00 96.62 139 CYS A N 1
ATOM 1052 C CA . CYS A 1 139 ? 11.594 11.638 -10.674 1.00 96.62 139 CYS A CA 1
ATOM 1053 C C . CYS A 1 139 ? 12.802 12.423 -11.197 1.00 96.62 139 CYS A C 1
ATOM 1055 O O . CYS A 1 139 ? 13.814 11.832 -11.571 1.00 96.62 139 CYS A O 1
ATOM 1057 N N . ARG A 1 140 ? 12.768 13.758 -11.110 1.00 96.50 140 ARG A N 1
ATOM 1058 C CA . ARG A 1 140 ? 13.898 14.630 -11.491 1.00 96.50 140 ARG A CA 1
ATOM 1059 C C . ARG A 1 140 ? 15.188 14.368 -10.708 1.00 96.50 140 ARG A C 1
ATOM 1061 O O . ARG A 1 140 ? 16.254 14.786 -11.141 1.00 96.50 140 ARG A O 1
ATOM 1068 N N . PHE A 1 141 ? 15.084 13.756 -9.527 1.00 96.94 141 PHE A N 1
ATOM 1069 C CA . PHE A 1 141 ? 16.221 13.495 -8.644 1.00 96.94 141 PHE A CA 1
ATOM 1070 C C . PHE A 1 141 ? 16.901 12.153 -8.916 1.00 96.94 141 PHE A C 1
ATOM 1072 O O . PHE A 1 141 ? 17.942 11.882 -8.328 1.00 96.94 141 PHE A O 1
ATOM 1079 N N . PHE A 1 142 ? 16.324 11.298 -9.758 1.00 96.75 142 PHE A N 1
ATOM 1080 C CA . PHE A 1 142 ? 16.794 9.931 -9.937 1.00 96.75 142 PHE A CA 1
ATOM 1081 C C . PHE A 1 142 ? 17.454 9.748 -11.305 1.00 96.75 142 PHE A C 1
ATOM 1083 O O . PHE A 1 142 ? 16.843 10.027 -12.336 1.00 96.75 142 PHE A O 1
ATOM 1090 N N . LYS A 1 143 ? 18.690 9.242 -11.323 1.00 94.88 143 LYS A N 1
ATOM 1091 C CA . LYS A 1 143 ? 19.423 8.917 -12.553 1.00 94.88 143 LYS A CA 1
ATOM 1092 C C . LYS A 1 143 ? 20.295 7.683 -12.333 1.00 94.88 143 LYS A C 1
ATOM 1094 O O . LYS A 1 143 ? 21.073 7.657 -11.392 1.00 94.88 143 LYS A O 1
ATOM 1099 N N . GLU A 1 144 ? 20.149 6.668 -13.188 1.00 92.06 144 GLU A N 1
ATOM 1100 C CA . GLU A 1 144 ? 21.021 5.472 -13.227 1.00 92.06 144 GLU A CA 1
ATOM 1101 C C . GLU A 1 144 ? 21.239 4.785 -11.863 1.00 92.06 144 GLU A C 1
ATOM 1103 O O . GLU A 1 144 ? 22.339 4.365 -11.513 1.00 92.06 144 GLU A O 1
ATOM 1108 N N . GLY A 1 145 ? 20.173 4.667 -11.065 1.00 94.50 145 GLY A N 1
ATOM 1109 C CA . GLY A 1 145 ? 20.254 4.056 -9.737 1.00 94.50 145 GLY A CA 1
ATOM 1110 C C . GLY A 1 145 ? 20.807 4.978 -8.655 1.00 94.50 145 GLY A C 1
ATOM 1111 O O . GLY A 1 145 ? 21.010 4.527 -7.538 1.00 94.50 145 GLY A O 1
ATOM 1112 N N . TYR A 1 146 ? 21.021 6.260 -8.935 1.00 97.38 146 TYR A N 1
ATOM 1113 C CA . TYR A 1 146 ? 21.443 7.256 -7.958 1.00 97.38 146 TYR A CA 1
ATOM 1114 C C . TYR A 1 146 ? 20.321 8.260 -7.676 1.00 97.38 146 TYR A C 1
ATOM 1116 O O . TYR A 1 146 ? 19.686 8.777 -8.599 1.00 97.38 146 TYR A O 1
ATOM 1124 N N . CYS A 1 147 ? 20.076 8.548 -6.397 1.00 97.69 147 CYS A N 1
ATOM 1125 C CA . CYS A 1 147 ? 19.175 9.611 -5.963 1.00 97.69 147 CYS A CA 1
ATOM 1126 C C . CYS A 1 147 ? 19.993 10.840 -5.559 1.00 97.69 147 CYS A C 1
ATOM 1128 O O . CYS A 1 147 ? 20.634 10.836 -4.513 1.00 97.69 147 CYS A O 1
ATOM 1130 N N . MET A 1 148 ? 19.923 11.903 -6.360 1.00 97.81 148 MET A N 1
ATOM 1131 C CA . MET A 1 148 ? 20.628 13.171 -6.132 1.00 97.81 148 MET A CA 1
ATOM 1132 C C . MET A 1 148 ? 20.128 13.928 -4.899 1.00 97.81 148 MET A C 1
ATOM 1134 O O . MET A 1 148 ? 20.871 14.715 -4.339 1.00 97.81 148 MET A O 1
ATOM 1138 N N . LEU A 1 149 ? 18.886 13.695 -4.459 1.00 97.00 149 LEU A N 1
ATOM 1139 C CA . LEU A 1 149 ? 18.355 14.320 -3.243 1.00 97.00 149 LEU A CA 1
ATOM 1140 C C . LEU A 1 149 ? 18.912 13.676 -1.965 1.00 97.00 149 LEU A C 1
ATOM 1142 O O . LEU A 1 149 ? 19.128 14.362 -0.977 1.00 97.00 149 LEU A O 1
ATOM 1146 N N . LEU A 1 150 ? 19.105 12.355 -1.984 1.00 96.19 150 LEU A N 1
ATOM 1147 C CA . LEU A 1 150 ? 19.669 11.602 -0.857 1.00 96.19 150 LEU A CA 1
ATOM 1148 C C . LEU A 1 150 ? 21.191 11.453 -0.958 1.00 96.19 150 LEU A C 1
ATOM 1150 O O . LEU A 1 150 ? 21.790 10.845 -0.078 1.00 96.19 150 LEU A O 1
ATOM 1154 N N . GLU A 1 151 ? 21.776 11.912 -2.066 1.00 97.38 151 GLU A N 1
ATOM 1155 C CA . GLU A 1 151 ? 23.184 11.725 -2.425 1.00 97.38 151 GLU A CA 1
ATOM 1156 C C . GLU A 1 151 ? 23.645 10.260 -2.308 1.00 97.38 151 GLU A C 1
ATOM 1158 O O . GLU A 1 151 ? 24.762 9.949 -1.891 1.00 97.38 151 GLU A O 1
ATOM 1163 N N . LYS A 1 152 ? 22.772 9.324 -2.706 1.00 97.00 152 LYS A N 1
ATOM 1164 C CA . LYS A 1 152 ? 22.962 7.888 -2.465 1.00 97.00 152 LYS A CA 1
ATOM 1165 C C . LYS A 1 152 ? 22.719 7.046 -3.719 1.00 97.00 152 LYS A C 1
ATOM 1167 O O . LYS A 1 152 ? 21.712 7.219 -4.412 1.00 97.00 152 LYS A O 1
ATOM 1172 N N . LYS A 1 153 ? 23.599 6.062 -3.947 1.00 97.25 153 LYS A N 1
ATOM 1173 C CA . LYS A 1 153 ? 23.345 4.943 -4.865 1.00 97.25 153 LYS A CA 1
ATOM 1174 C C . LYS A 1 153 ? 22.360 3.961 -4.227 1.00 97.25 153 LYS A C 1
ATOM 1176 O O . LYS A 1 153 ? 22.564 3.515 -3.102 1.00 97.25 153 LYS A O 1
ATOM 1181 N N . LEU A 1 154 ? 21.296 3.663 -4.954 1.00 96.25 154 LEU A N 1
ATOM 1182 C CA . LEU A 1 154 ? 20.198 2.803 -4.552 1.00 96.25 154 LEU A CA 1
ATOM 1183 C C . LEU A 1 154 ? 20.279 1.467 -5.287 1.00 96.25 154 LEU A C 1
ATOM 1185 O O . LEU A 1 154 ? 20.456 1.419 -6.510 1.00 96.25 154 LEU A O 1
ATOM 1189 N N . GLU A 1 155 ? 20.048 0.394 -4.550 1.00 94.94 155 GLU A N 1
ATOM 1190 C CA . GLU A 1 155 ? 19.750 -0.914 -5.114 1.00 94.94 155 GLU A CA 1
ATOM 1191 C C . GLU A 1 155 ? 18.338 -0.933 -5.715 1.00 94.94 155 GLU A C 1
ATOM 1193 O O . GLU A 1 155 ? 17.460 -0.156 -5.336 1.00 94.94 155 GLU A O 1
ATOM 1198 N N . ILE A 1 156 ? 18.079 -1.847 -6.655 1.00 93.06 156 ILE A N 1
ATOM 1199 C CA . ILE A 1 156 ? 16.770 -1.952 -7.334 1.00 93.06 156 ILE A CA 1
ATOM 1200 C C . ILE A 1 156 ? 15.616 -2.141 -6.331 1.00 93.06 156 ILE A C 1
ATOM 1202 O O . ILE A 1 156 ? 14.505 -1.639 -6.528 1.00 93.06 156 ILE A O 1
ATOM 1206 N N . THR A 1 157 ? 15.870 -2.861 -5.239 1.00 91.75 157 THR A N 1
ATOM 1207 C CA . THR A 1 157 ? 14.907 -3.073 -4.150 1.00 91.75 157 THR A CA 1
ATOM 1208 C C . THR A 1 157 ? 14.565 -1.778 -3.409 1.00 91.75 157 THR A C 1
ATOM 1210 O O . THR A 1 157 ? 13.448 -1.647 -2.914 1.00 91.75 157 THR A O 1
ATOM 1213 N N . GLU A 1 158 ? 15.462 -0.790 -3.406 1.00 94.31 158 GLU A N 1
ATOM 1214 C CA . GLU A 1 158 ? 15.268 0.520 -2.776 1.00 94.31 158 GLU A CA 1
ATOM 1215 C C . GLU A 1 158 ? 14.510 1.515 -3.672 1.00 94.31 158 GLU A C 1
ATOM 1217 O O . GLU A 1 158 ? 14.115 2.591 -3.212 1.00 94.31 158 GLU A O 1
ATOM 1222 N N . TYR A 1 159 ? 14.268 1.188 -4.948 1.00 95.19 159 TYR A N 1
ATOM 1223 C CA . TYR A 1 159 ? 13.507 2.063 -5.840 1.00 95.19 159 TYR A CA 1
ATOM 1224 C C . TYR A 1 159 ? 12.064 2.160 -5.344 1.00 95.19 159 TYR A C 1
ATOM 1226 O O . TYR A 1 159 ? 11.348 1.156 -5.236 1.00 95.19 159 TYR A O 1
ATOM 1234 N N . ARG A 1 160 ? 11.626 3.385 -5.039 1.00 93.38 160 ARG A N 1
ATOM 1235 C CA . ARG A 1 160 ? 10.302 3.643 -4.471 1.00 93.38 160 ARG A CA 1
ATOM 1236 C C . ARG A 1 160 ? 9.245 3.675 -5.569 1.00 93.38 160 ARG A C 1
ATOM 1238 O O . ARG A 1 160 ? 9.382 4.407 -6.550 1.00 93.38 160 ARG A O 1
ATOM 1245 N N . VAL A 1 161 ? 8.178 2.908 -5.353 1.00 91.38 161 VAL A N 1
ATOM 1246 C CA . VAL A 1 161 ? 6.954 2.913 -6.176 1.00 91.38 161 VAL A CA 1
ATOM 1247 C C . VAL A 1 161 ? 6.087 4.148 -5.906 1.00 91.38 161 VAL A C 1
ATOM 1249 O O . VAL A 1 161 ? 5.317 4.565 -6.762 1.00 91.38 161 VAL A O 1
ATOM 1252 N N . ASP A 1 162 ? 6.261 4.746 -4.725 1.00 91.38 162 ASP A N 1
ATOM 1253 C CA . ASP A 1 162 ? 5.584 5.948 -4.248 1.00 91.38 162 ASP A CA 1
ATOM 1254 C C . ASP A 1 162 ? 6.578 6.753 -3.386 1.00 91.38 162 ASP A C 1
ATOM 1256 O O . ASP A 1 162 ? 6.782 6.464 -2.206 1.00 91.38 162 ASP A O 1
ATOM 1260 N N . CYS A 1 163 ? 7.307 7.690 -3.995 1.00 93.62 163 CYS A N 1
ATOM 1261 C CA . CYS A 1 163 ? 8.316 8.500 -3.318 1.00 93.62 163 CYS A CA 1
ATOM 1262 C C . CYS A 1 163 ? 7.680 9.775 -2.727 1.00 93.62 163 CYS A C 1
ATOM 1264 O O . CYS A 1 163 ? 7.113 10.569 -3.479 1.00 93.62 163 CYS A O 1
ATOM 1266 N N . PRO A 1 164 ? 7.800 10.033 -1.410 1.00 89.69 164 PRO A N 1
ATOM 1267 C CA . PRO A 1 164 ? 7.253 11.244 -0.794 1.00 89.69 164 PRO A CA 1
ATOM 1268 C C . PRO A 1 164 ? 7.907 12.528 -1.320 1.00 89.69 164 PRO A C 1
ATOM 1270 O O . PRO A 1 164 ? 7.229 13.539 -1.462 1.00 89.69 164 PRO A O 1
ATOM 1273 N N . ASP A 1 165 ? 9.191 12.463 -1.681 1.00 94.69 165 ASP A N 1
ATOM 1274 C CA . ASP A 1 165 ? 9.984 13.596 -2.173 1.00 94.69 165 ASP A CA 1
ATOM 1275 C C . ASP A 1 165 ? 9.931 13.749 -3.702 1.00 94.69 165 ASP A C 1
ATOM 1277 O O . ASP A 1 165 ? 10.734 14.469 -4.306 1.00 94.69 165 ASP A O 1
ATOM 1281 N N . TYR A 1 166 ? 9.026 13.014 -4.354 1.00 95.62 166 TYR A N 1
ATOM 1282 C CA . TYR A 1 166 ? 8.901 13.003 -5.802 1.00 95.62 166 TYR A CA 1
ATOM 1283 C C . TYR A 1 166 ? 8.677 14.407 -6.358 1.00 95.62 166 TYR A C 1
ATOM 1285 O O . TYR A 1 166 ? 7.784 15.142 -5.933 1.00 95.62 166 TYR A O 1
ATOM 1293 N N . LYS A 1 167 ? 9.452 14.736 -7.390 1.00 95.31 167 LYS A N 1
ATOM 1294 C CA . LYS A 1 167 ? 9.175 15.856 -8.283 1.00 95.31 167 LYS A CA 1
ATOM 1295 C C . LYS A 1 167 ? 9.288 15.356 -9.719 1.00 95.31 167 LYS A C 1
ATOM 1297 O O . LYS A 1 167 ? 10.280 14.683 -10.020 1.00 95.31 167 LYS A O 1
ATOM 1302 N N . PRO A 1 168 ? 8.322 15.674 -10.594 1.00 93.31 168 PRO A N 1
ATOM 1303 C CA . PRO A 1 168 ? 8.345 15.191 -11.965 1.00 93.31 168 PRO A CA 1
ATOM 1304 C C . PRO A 1 168 ? 9.620 15.661 -12.663 1.00 93.31 168 PRO A C 1
ATOM 1306 O O . PRO A 1 168 ? 10.021 16.822 -12.534 1.00 93.31 168 PRO A O 1
ATOM 1309 N N . ALA A 1 169 ? 10.283 14.745 -13.371 1.00 88.44 169 ALA A N 1
ATOM 1310 C CA . ALA A 1 169 ? 11.290 15.129 -14.349 1.00 88.44 169 ALA A CA 1
ATOM 1311 C C . ALA A 1 169 ? 10.609 16.010 -15.400 1.00 88.44 169 ALA A C 1
ATOM 1313 O O . ALA A 1 169 ? 9.520 15.676 -15.861 1.00 88.44 169 ALA A O 1
ATOM 1314 N N . THR A 1 170 ? 11.212 17.147 -15.747 1.00 74.38 170 THR A N 1
ATOM 1315 C CA . THR A 1 170 ? 10.675 18.024 -16.788 1.00 74.38 170 THR A CA 1
ATOM 1316 C C . THR A 1 170 ? 10.621 17.231 -18.089 1.00 74.38 170 THR A C 1
ATOM 1318 O O . THR A 1 170 ? 11.654 16.970 -18.703 1.00 74.38 170 THR A O 1
ATOM 1321 N N . ILE A 1 171 ? 9.428 16.796 -18.485 1.00 57.00 171 ILE A N 1
ATOM 1322 C CA . ILE A 1 171 ? 9.215 16.209 -19.800 1.00 57.00 171 ILE A CA 1
ATOM 1323 C C . ILE A 1 171 ? 9.198 17.405 -20.746 1.00 57.00 171 ILE A C 1
ATOM 1325 O O . ILE A 1 171 ? 8.223 18.153 -20.776 1.00 57.00 171 ILE A O 1
ATOM 1329 N N . LEU A 1 172 ? 10.299 17.635 -21.465 1.00 42.00 172 LEU A N 1
ATOM 1330 C CA . LEU A 1 172 ? 10.233 18.421 -22.693 1.00 42.00 172 LEU A CA 1
ATOM 1331 C C . LEU A 1 172 ? 9.252 17.670 -23.594 1.00 42.00 172 LEU A C 1
ATOM 1333 O O . LEU A 1 172 ? 9.567 16.588 -24.086 1.00 42.00 172 LEU A O 1
ATOM 1337 N N . GLN A 1 173 ? 8.027 18.183 -23.696 1.00 37.38 173 GLN A N 1
ATOM 1338 C CA . GLN A 1 173 ? 7.091 17.744 -24.719 1.00 37.38 173 GLN A CA 1
ATOM 1339 C C . GLN A 1 173 ? 7.757 18.069 -26.060 1.00 37.38 173 GLN A C 1
ATOM 1341 O O . GLN A 1 173 ? 8.055 19.233 -26.328 1.00 37.38 173 GLN A O 1
ATOM 1346 N N . ALA A 1 174 ? 8.098 17.021 -26.808 1.00 35.28 174 ALA A N 1
ATOM 1347 C CA . ALA A 1 174 ? 8.515 17.113 -28.201 1.00 35.28 174 ALA A CA 1
ATOM 1348 C C . ALA A 1 174 ? 7.282 17.273 -29.094 1.00 35.28 174 ALA A C 1
ATOM 1350 O O . ALA A 1 174 ? 6.244 16.656 -28.752 1.00 35.28 174 ALA A O 1
#

Mean predicted aligned error: 4.75 Å

Sequence (174 aa):
MISDALDRLARVYRYLLLKKATSMGLTELQLSILLHVAEGFNTVGRLAERVAVSQPTVSDAVLALERKGLVRRIKSGRLTLIELTPDGLKAVGEVRRLLAEIDEAGVAAGGPGLRLALLRLIAEMQKRGLIEARLCLTCRFFKEGYCMLLEKKLEITEYRVDCPDYKPATILQA

Secondary structure (DSSP, 8-state):
-HHHHHHHHHHHHHHHHHHHHHHTT--HHHHHHHHHHHTT--SHHHHHHHHTS-HHHHHHHHHHHHHTTSEEEEEETTEEEEEE-HHHHHHHHHHHHHHHHHHHHHHHHHHHHHHHHHHHHHHHHHHTTS-----GGGBTTEETTEETTTTEE--GGG--SS-TT--B------

pLDDT: mean 93.93, std 8.44, range [35.28, 98.56]

InterPro domains:
  IPR000835 MarR-type HTH domain [PF12802] (25-77)
  IPR000835 MarR-type HTH domain [SM00347] (19-127)
  IPR001845 HTH ArsR-type DNA-binding domain [SM00418] (24-104)
  IPR011991 ArsR-like helix-turn-helix domain [cd00090] (28-87)
  IPR036388 Winged helix-like DNA-binding domain superfamily [G3DSA:1.10.10.10] (2-130)
  IPR036390 Winged helix DNA-binding domain superfamily [SSF46785] (4-126)
  IPR039422 Transcription regulators MarR/SlyA-like [PTHR33164] (6-127)

Solvent-accessible surface area (backbone atoms only — not comparable to full-atom values): 9726 Å² total; per-residue (Å²): 112,74,66,58,56,51,53,50,50,53,50,50,53,51,48,5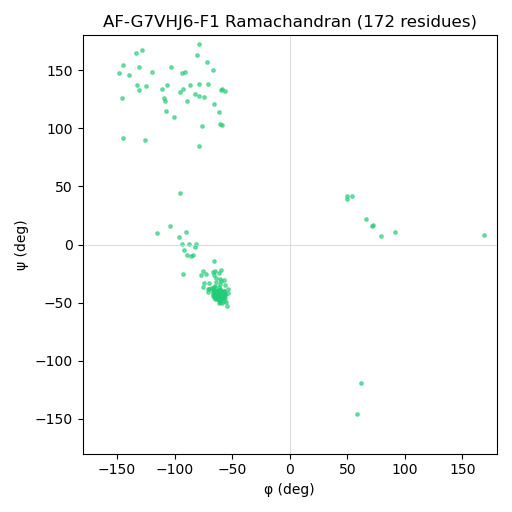3,52,41,52,52,19,49,76,71,76,35,48,60,68,46,44,51,51,53,49,39,36,74,73,66,39,30,34,52,66,56,38,13,66,73,72,72,48,56,50,70,62,38,47,54,41,50,54,52,34,36,77,70,52,26,32,47,80,42,79,56,88,94,42,65,38,47,42,71,30,78,59,23,49,51,54,45,50,57,53,51,50,55,51,47,55,53,48,50,51,46,42,75,75,42,32,60,60,46,53,51,53,54,51,50,52,52,43,54,39,34,76,69,66,75,47,90,75,36,30,41,92,50,18,61,47,46,53,98,51,29,33,66,83,76,73,38,80,48,56,75,83,68,58,38,76,68,36,91,85,53,45,74,41,86,74,79,82,127

Nearest PDB structures (foldseek):
  4aih-assembly1_A  TM=7.926E-01  e=2.202E-05  Yersinia pseudotuberculosis YPIII
  2rdp-assembly1_A-2  TM=7.049E-01  e=7.978E-06  Geobacillus stearothermophilus
  4jba-assembly1_B  TM=7.476E-01  e=6.479E-05  Escherichia coli K-12
  6pcp-assembly2_B  TM=6.850E-01  e=3.025E-05  Bordetella pertussis
  6cda-assembly1_A-2  TM=7.177E-01  e=1.757E-03  Staphylococcus aureus

Organism: NCBI:txid1104324

Foldseek 3Di:
DVVVVVVVVVVVVVVLLQVLQVVLVHHSLLLQLLLVVVVVLFALVSSCVVVVHDSVVSVVSLVVCVVVVQWDWDDDPPGITIHGDPVSVVSNVVVVVVVVVVVVVVCVVPNLVSLVVVLVVVVVCVVVVNDDWLWLVQALQHDPQAGVVVRDRHDSVRGDRHDPPGDGNPPPPD